Protein AF-A0A7W9QHV8-F1 (afdb_monomer_lite)

Secondary structure (DSSP, 8-state):
---------------------HHHHHHT-SEEEEEEEEETTEEEEEETTBPPPTT-HHHHHHHT--SEEEEEE-TT--HHHHHHHHHHHHHTT----TTTEEEEEE-TT-SEEEETTT--EEE----HHHHHHHHHS-----TT-

Sequence (145 aa):
MKLVASFAAALLTFSIVGPASASSSCDARAVVVVELDVYDGHEVMRINEVEPKSGAAFDDFFKNCARKTVVLASPSSTISQLLNIRFFIGKIGLKASKENFFVFAARPGGRTMTYLETFATIKYTRNKDELLKITEDPPQESNYL

Foldseek 3Di:
DDDDDDDPPPPPPPPCPPPPPLVVVQAVALEWEWEWDADPNDTFIAILNHTDDVPCVLVVCSNNHHQAYEYAYEPHGDPVVVVVVQVSCVVSVHHQDLLHYWYWHHDVVDQWIATPVQRDIDGDDPDGVVVSVCSVPPDHHHPPD

pLDDT: mean 82.04, std 17.4, range [34.12, 97.06]

Structure (mmCIF, N/CA/C/O backbone):
data_AF-A0A7W9QHV8-F1
#
_entry.id   AF-A0A7W9QHV8-F1
#
loop_
_atom_site.group_PDB
_atom_site.id
_atom_site.type_symbol
_atom_site.label_atom_id
_atom_site.label_alt_id
_atom_site.label_comp_id
_atom_site.label_asym_id
_atom_site.label_entity_id
_atom_site.label_seq_id
_atom_site.pdbx_PDB_ins_code
_atom_site.Cartn_x
_atom_site.Cartn_y
_atom_site.Cartn_z
_atom_site.occupancy
_atom_site.B_iso_or_equiv
_atom_site.auth_seq_id
_atom_site.auth_comp_id
_atom_site.auth_asym_id
_atom_site.auth_atom_id
_atom_site.pdbx_PDB_model_num
ATOM 1 N N . MET A 1 1 ? 32.528 27.043 -66.386 1.00 39.47 1 MET A N 1
ATOM 2 C CA . MET A 1 1 ? 32.380 25.866 -65.499 1.00 39.47 1 MET A CA 1
ATOM 3 C C . MET A 1 1 ? 31.302 26.193 -64.476 1.00 39.47 1 MET A C 1
ATOM 5 O O . MET A 1 1 ? 31.413 27.214 -63.815 1.00 39.47 1 MET A O 1
ATOM 9 N N . LYS A 1 2 ? 30.205 25.425 -64.456 1.00 34.12 2 LYS A N 1
ATOM 10 C CA . LYS A 1 2 ? 29.032 25.667 -63.600 1.00 34.12 2 LYS A CA 1
ATOM 11 C C . LYS A 1 2 ? 29.325 25.168 -62.180 1.00 34.12 2 LYS A C 1
ATOM 13 O O . LYS A 1 2 ? 29.566 23.980 -62.003 1.00 34.12 2 LYS A O 1
ATOM 18 N N . LEU A 1 3 ? 29.301 26.066 -61.197 1.00 40.00 3 LEU A N 1
ATOM 19 C CA . LEU A 1 3 ? 29.285 25.720 -59.775 1.00 40.00 3 LEU A CA 1
ATOM 20 C C . LEU A 1 3 ? 27.886 25.197 -59.434 1.00 40.00 3 LEU A C 1
ATOM 22 O O . LEU A 1 3 ? 26.930 25.965 -59.354 1.00 40.00 3 LEU A O 1
ATOM 26 N N . VAL A 1 4 ? 27.759 23.879 -59.303 1.00 43.62 4 VAL A N 1
ATOM 27 C CA . VAL A 1 4 ? 26.542 23.236 -58.803 1.00 43.62 4 VAL A CA 1
ATOM 28 C C . VAL A 1 4 ? 26.597 23.298 -57.282 1.00 43.62 4 VAL A C 1
ATOM 30 O O . VAL A 1 4 ? 27.385 22.603 -56.645 1.00 43.62 4 VAL A O 1
ATOM 33 N N . ALA A 1 5 ? 25.779 24.179 -56.711 1.00 49.16 5 ALA A N 1
ATOM 34 C CA . ALA A 1 5 ? 25.446 24.166 -55.299 1.00 49.16 5 ALA A CA 1
ATOM 35 C C . ALA A 1 5 ? 24.752 22.837 -54.970 1.00 49.16 5 ALA A C 1
ATOM 37 O O . ALA A 1 5 ? 23.725 22.515 -55.562 1.00 49.16 5 ALA A O 1
ATOM 38 N N . SER A 1 6 ? 25.304 22.076 -54.028 1.00 44.78 6 SER A N 1
ATOM 39 C CA . SER A 1 6 ? 24.644 20.893 -53.478 1.00 44.78 6 SER A CA 1
ATOM 40 C C . SER A 1 6 ? 24.417 21.122 -51.989 1.00 44.78 6 SER A C 1
ATOM 42 O O . SER A 1 6 ? 25.265 20.820 -51.154 1.00 44.78 6 SER A O 1
ATOM 44 N N . PHE A 1 7 ? 23.266 21.719 -51.671 1.00 42.84 7 PHE A N 1
ATOM 45 C CA . PHE A 1 7 ? 22.704 21.745 -50.325 1.00 42.84 7 PHE A CA 1
ATOM 46 C C . PHE A 1 7 ? 22.272 20.315 -49.975 1.00 42.84 7 PHE A C 1
ATOM 48 O O . PHE A 1 7 ? 21.204 19.860 -50.378 1.00 42.84 7 PHE A O 1
ATOM 55 N N . ALA A 1 8 ? 23.113 19.585 -49.245 1.00 49.81 8 ALA A N 1
ATOM 56 C CA . ALA A 1 8 ? 22.702 18.346 -48.601 1.00 49.81 8 ALA A CA 1
ATOM 57 C C . ALA A 1 8 ? 21.819 18.708 -47.398 1.00 49.81 8 ALA A C 1
ATOM 59 O O . ALA A 1 8 ? 22.304 18.957 -46.296 1.00 49.81 8 ALA A O 1
ATOM 60 N N . ALA A 1 9 ? 20.510 18.795 -47.633 1.00 50.34 9 ALA A N 1
ATOM 61 C CA . ALA A 1 9 ? 19.515 18.871 -46.577 1.00 50.34 9 ALA A CA 1
ATOM 62 C C . ALA A 1 9 ? 19.497 17.527 -45.834 1.00 50.34 9 ALA A C 1
ATOM 64 O O . ALA A 1 9 ? 18.813 16.585 -46.230 1.00 50.34 9 ALA A O 1
ATOM 65 N N . ALA A 1 10 ? 20.284 17.431 -44.763 1.00 49.00 10 ALA A N 1
ATOM 66 C CA . ALA A 1 10 ? 20.140 16.379 -43.774 1.00 49.00 10 ALA A CA 1
ATOM 67 C C . ALA A 1 10 ? 18.802 16.597 -43.051 1.00 49.00 10 ALA A C 1
ATOM 69 O O . ALA A 1 10 ? 18.720 17.316 -42.057 1.00 49.00 10 ALA A O 1
ATOM 70 N N . LEU A 1 11 ? 17.733 16.006 -43.592 1.00 45.81 11 LEU A N 1
ATOM 71 C CA . LEU A 1 11 ? 16.488 15.784 -42.868 1.00 45.81 11 LEU A CA 1
ATOM 72 C C . LEU A 1 11 ? 16.809 14.866 -41.685 1.00 45.81 11 LEU A C 1
ATOM 74 O O . LEU A 1 11 ? 16.776 13.643 -41.791 1.00 45.81 11 LEU A O 1
ATOM 78 N N . LEU A 1 12 ? 17.145 15.479 -40.551 1.00 48.91 12 LEU A N 1
ATOM 79 C CA . LEU A 1 12 ? 17.023 14.866 -39.239 1.00 48.91 12 LEU A CA 1
ATOM 80 C C . LEU A 1 12 ? 15.536 14.582 -39.030 1.00 48.91 12 LEU A C 1
ATOM 82 O O . LEU A 1 12 ? 14.796 15.395 -38.479 1.00 48.91 12 LEU A O 1
ATOM 86 N N . THR A 1 13 ? 15.084 13.425 -39.510 1.00 48.84 13 THR A N 1
ATOM 87 C CA . THR A 1 13 ? 13.854 12.802 -39.040 1.00 48.84 13 THR A CA 1
ATOM 88 C C . THR A 1 13 ? 14.069 12.493 -37.566 1.00 48.84 13 THR A C 1
ATOM 90 O O . THR A 1 13 ? 14.549 11.419 -37.196 1.00 48.84 13 THR A O 1
ATOM 93 N N . PHE A 1 14 ? 13.765 13.478 -36.721 1.00 46.88 14 PHE A N 1
ATOM 94 C CA . PHE A 1 14 ? 13.469 13.268 -35.318 1.00 46.88 14 PHE A CA 1
ATOM 95 C C . PHE A 1 14 ? 12.324 12.264 -35.282 1.00 46.88 14 PHE A C 1
ATOM 97 O O . PHE A 1 14 ? 11.155 12.615 -35.428 1.00 46.88 14 PHE A O 1
ATOM 104 N N . SER A 1 15 ? 12.675 10.990 -35.134 1.00 41.16 15 SER A N 1
ATOM 105 C CA . SER A 1 15 ? 11.746 9.996 -34.635 1.00 41.16 15 SER A CA 1
ATOM 106 C C . SER A 1 15 ? 11.373 10.482 -33.243 1.00 41.16 15 SER A C 1
ATOM 108 O O . SER A 1 15 ? 12.124 10.293 -32.288 1.00 41.16 15 SER A O 1
ATOM 110 N N . ILE A 1 16 ? 10.252 11.198 -33.149 1.00 48.12 16 ILE A N 1
ATOM 111 C CA . ILE A 1 16 ? 9.554 11.428 -31.894 1.00 48.12 16 ILE A CA 1
ATOM 112 C C . ILE A 1 16 ? 9.114 10.033 -31.461 1.00 48.12 16 ILE A C 1
ATOM 114 O O . ILE A 1 16 ? 8.019 9.574 -31.776 1.00 48.12 16 ILE A O 1
ATOM 118 N N . VAL A 1 17 ? 10.012 9.315 -30.792 1.00 48.06 17 VAL A N 1
ATOM 119 C CA . VAL A 1 17 ? 9.631 8.177 -29.973 1.00 48.06 17 VAL A CA 1
ATOM 120 C C . VAL A 1 17 ? 8.901 8.815 -28.800 1.00 48.06 17 VAL A C 1
ATOM 122 O O . VAL A 1 17 ? 9.499 9.180 -27.790 1.00 48.06 17 VAL A O 1
ATOM 125 N N . GLY A 1 18 ? 7.604 9.068 -28.989 1.00 51.81 18 GLY A N 1
ATOM 126 C CA . GLY A 1 18 ? 6.714 9.355 -27.876 1.00 51.81 18 GLY A CA 1
ATOM 127 C C . GLY A 1 18 ? 6.857 8.225 -26.853 1.00 51.81 18 GLY A C 1
ATOM 128 O O . GLY A 1 18 ? 7.186 7.101 -27.246 1.00 51.81 18 GLY A O 1
ATOM 129 N N . PRO A 1 19 ? 6.663 8.489 -25.551 1.00 45.44 19 PRO A N 1
ATOM 130 C CA . PRO A 1 19 ? 6.751 7.445 -24.544 1.00 45.44 19 PRO A CA 1
ATOM 131 C C . PRO A 1 19 ? 5.706 6.384 -24.888 1.00 45.44 19 PRO A C 1
ATOM 133 O O . PRO A 1 19 ? 4.510 6.589 -24.693 1.00 45.44 19 PRO A O 1
ATOM 136 N N . ALA A 1 20 ? 6.154 5.272 -25.467 1.00 45.38 20 ALA A N 1
ATOM 137 C CA . ALA A 1 20 ? 5.315 4.131 -25.768 1.00 45.38 20 ALA A CA 1
ATOM 138 C C . ALA A 1 20 ? 4.933 3.481 -24.433 1.00 45.38 20 ALA A C 1
ATOM 140 O O . ALA A 1 20 ? 5.628 2.622 -23.903 1.00 45.38 20 ALA A O 1
ATOM 141 N N . SER A 1 21 ? 3.853 4.008 -23.861 1.00 49.06 21 SER A N 1
ATOM 142 C CA . SER A 1 21 ? 2.828 3.319 -23.084 1.00 49.06 21 SER A CA 1
ATOM 143 C C . SER A 1 21 ? 3.325 2.253 -22.106 1.00 49.06 21 SER A C 1
ATOM 145 O O . SER A 1 21 ? 2.926 1.091 -22.190 1.00 49.06 21 SER A O 1
ATOM 147 N N . ALA A 1 22 ? 4.098 2.662 -21.097 1.00 49.34 22 ALA A N 1
ATOM 148 C CA . ALA A 1 22 ? 4.262 1.871 -19.875 1.00 49.34 22 ALA A CA 1
ATOM 149 C C . ALA A 1 22 ? 2.909 1.466 -19.253 1.00 49.34 22 ALA A C 1
ATOM 151 O O . ALA A 1 22 ? 2.815 0.396 -18.657 1.00 49.34 22 ALA A O 1
ATOM 152 N N . SER A 1 23 ? 1.849 2.261 -19.468 1.00 53.56 23 SER A N 1
ATOM 153 C CA . SER A 1 23 ? 0.476 1.923 -19.069 1.00 53.56 23 SER A CA 1
ATOM 154 C C . SER A 1 23 ? 0.047 0.540 -19.567 1.00 53.56 23 SER A C 1
ATOM 156 O O . SER A 1 23 ? -0.416 -0.264 -18.768 1.00 53.56 23 SER A O 1
ATOM 158 N N . SER A 1 24 ? 0.330 0.203 -20.833 1.00 60.19 24 SER A N 1
ATOM 159 C CA . SER A 1 24 ? -0.046 -1.094 -21.419 1.00 60.19 24 SER A CA 1
ATOM 160 C C . SER A 1 24 ? 0.627 -2.290 -20.733 1.00 60.19 24 SER A C 1
ATOM 162 O O . SER A 1 24 ? 0.043 -3.366 -20.643 1.00 60.19 24 SER A O 1
ATOM 164 N N . SER A 1 25 ? 1.840 -2.095 -20.204 1.00 73.44 25 SER A N 1
ATOM 165 C CA . SER A 1 25 ? 2.579 -3.120 -19.457 1.00 73.44 25 SER A CA 1
ATOM 166 C C . SER A 1 25 ? 2.048 -3.280 -18.030 1.00 73.44 25 SER A C 1
ATOM 168 O O . SER A 1 25 ? 1.986 -4.396 -17.512 1.00 73.44 25 SER A O 1
ATOM 170 N N . CYS A 1 26 ? 1.628 -2.181 -17.396 1.00 82.62 26 CYS A N 1
ATOM 171 C CA . CYS A 1 26 ? 1.017 -2.225 -16.070 1.00 82.62 26 CYS A CA 1
ATOM 172 C C . CYS A 1 26 ? -0.394 -2.828 -16.116 1.00 82.62 26 CYS A C 1
ATOM 174 O O . CYS A 1 26 ? -0.766 -3.575 -15.215 1.00 82.62 26 CYS A O 1
ATOM 176 N N . ASP A 1 27 ? -1.157 -2.582 -17.182 1.00 80.81 27 ASP A N 1
ATOM 177 C CA . ASP A 1 27 ? -2.518 -3.109 -17.349 1.00 80.81 27 ASP A CA 1
ATOM 178 C C . ASP A 1 27 ? -2.566 -4.644 -17.443 1.00 80.81 27 ASP A C 1
ATOM 180 O O . ASP A 1 27 ? -3.583 -5.255 -17.113 1.00 80.81 27 ASP A O 1
ATOM 184 N N . ALA A 1 28 ? -1.453 -5.288 -17.815 1.00 81.44 28 ALA A N 1
ATOM 185 C CA . ALA A 1 28 ? -1.332 -6.745 -17.833 1.00 81.44 28 ALA A CA 1
ATOM 186 C C . ALA A 1 28 ? -1.359 -7.381 -16.428 1.00 81.44 28 ALA A C 1
ATOM 188 O O . ALA A 1 28 ? -1.592 -8.584 -16.302 1.00 81.44 28 ALA A O 1
ATOM 189 N N . ARG A 1 29 ? -1.114 -6.603 -15.363 1.00 86.88 29 ARG A N 1
ATOM 190 C CA . ARG A 1 29 ? -1.146 -7.073 -13.969 1.00 86.88 29 ARG A CA 1
ATOM 191 C C . ARG A 1 29 ? -2.278 -6.384 -13.220 1.00 86.88 29 ARG A C 1
ATOM 193 O O . ARG A 1 29 ? -2.411 -5.165 -13.248 1.00 86.88 29 ARG A O 1
ATOM 200 N N . ALA A 1 30 ? -3.077 -7.160 -12.494 1.00 90.75 30 ALA A N 1
ATOM 201 C CA . ALA A 1 30 ? -4.230 -6.610 -11.788 1.00 90.75 30 ALA A CA 1
ATOM 202 C C . ALA A 1 30 ? -3.828 -5.782 -10.556 1.00 90.75 30 ALA A C 1
ATOM 204 O O . ALA A 1 30 ? -4.340 -4.677 -10.372 1.00 90.75 30 ALA A O 1
ATOM 205 N N . VAL A 1 31 ? -2.903 -6.298 -9.736 1.00 93.62 31 VAL A N 1
ATOM 206 C CA . VAL A 1 31 ? -2.491 -5.670 -8.473 1.00 93.62 31 VAL A CA 1
ATOM 207 C C . VAL A 1 31 ? -0.990 -5.812 -8.208 1.00 93.62 31 VAL A C 1
ATOM 209 O O . VAL A 1 31 ? -0.397 -6.867 -8.446 1.00 93.62 31 VAL A O 1
ATOM 212 N N . VAL A 1 32 ? -0.390 -4.749 -7.678 1.00 94.50 32 VAL A N 1
ATOM 213 C CA . VAL A 1 32 ? 0.940 -4.744 -7.062 1.00 94.50 32 VAL A CA 1
ATOM 214 C C . VAL A 1 32 ? 0.789 -4.375 -5.593 1.00 94.50 32 VAL A C 1
ATOM 216 O O . VAL A 1 32 ? 0.038 -3.459 -5.252 1.00 94.50 32 VAL A O 1
ATOM 219 N N . VAL A 1 33 ? 1.488 -5.104 -4.725 1.00 95.62 33 VAL A N 1
ATOM 220 C CA . VAL A 1 33 ? 1.484 -4.851 -3.281 1.00 95.62 33 VAL A CA 1
ATOM 221 C C . VAL A 1 33 ? 2.818 -4.235 -2.896 1.00 95.62 33 VAL A C 1
ATOM 223 O O . VAL A 1 33 ? 3.869 -4.804 -3.189 1.00 95.62 33 VAL A O 1
ATOM 226 N N . VAL A 1 34 ? 2.770 -3.075 -2.253 1.00 95.19 34 VAL A N 1
ATOM 227 C CA . VAL A 1 34 ? 3.931 -2.374 -1.710 1.00 95.19 34 VAL A CA 1
ATOM 228 C C . VAL A 1 34 ? 3.811 -2.362 -0.196 1.00 95.19 34 VAL A C 1
ATOM 230 O O . VAL A 1 34 ? 2.880 -1.780 0.349 1.00 95.19 34 VAL A O 1
ATOM 233 N N . GLU A 1 35 ? 4.745 -2.993 0.495 1.00 95.00 35 GLU A N 1
ATOM 234 C CA . GLU A 1 35 ? 4.821 -2.953 1.951 1.00 95.00 35 GLU A CA 1
ATOM 235 C C . GLU A 1 35 ? 5.833 -1.890 2.364 1.00 95.00 35 GLU A C 1
ATOM 237 O O . GLU A 1 35 ? 6.947 -1.857 1.836 1.00 95.00 35 GLU A O 1
ATOM 242 N N . LEU A 1 36 ? 5.444 -1.027 3.298 1.00 94.56 36 LEU A N 1
ATOM 243 C CA . LEU A 1 36 ? 6.310 -0.018 3.896 1.00 94.56 36 LEU A CA 1
ATOM 244 C C . LEU A 1 36 ? 6.464 -0.337 5.379 1.00 94.56 36 LEU A C 1
ATOM 246 O O . LEU A 1 36 ? 5.477 -0.611 6.061 1.00 94.56 36 LEU A O 1
ATOM 250 N N . ASP A 1 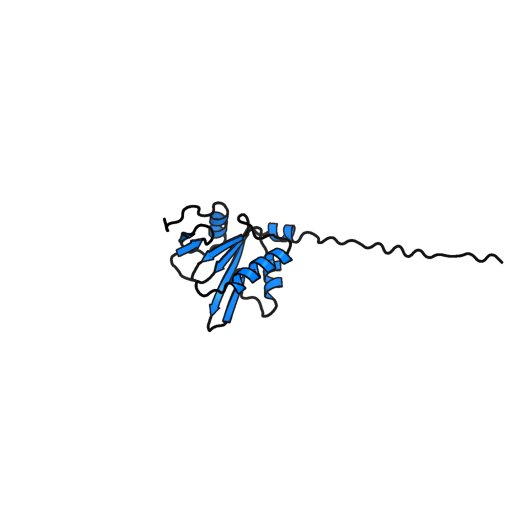37 ? 7.689 -0.277 5.882 1.00 92.75 37 ASP A N 1
ATOM 251 C CA . ASP A 1 37 ? 7.987 -0.474 7.298 1.00 92.75 37 ASP A CA 1
ATOM 252 C C . ASP A 1 37 ? 9.229 0.322 7.709 1.00 92.75 37 ASP A C 1
ATOM 254 O O . ASP A 1 37 ? 9.943 0.872 6.865 1.00 92.75 37 ASP A O 1
ATOM 258 N N . VAL A 1 38 ? 9.488 0.373 9.011 1.00 90.00 38 VAL A N 1
ATOM 259 C CA . VAL A 1 38 ? 10.744 0.863 9.579 1.00 90.00 38 VAL A CA 1
ATOM 260 C C . VAL A 1 38 ? 11.287 -0.204 10.518 1.00 90.00 38 VAL A C 1
ATOM 262 O O . VAL A 1 38 ? 10.644 -0.541 11.512 1.00 90.00 38 VAL A O 1
ATOM 265 N N . TYR A 1 39 ? 12.474 -0.720 10.207 1.00 87.00 39 TYR A N 1
ATOM 266 C CA . TYR A 1 39 ? 13.159 -1.752 10.981 1.00 87.00 39 TYR A CA 1
ATOM 267 C C . TYR A 1 39 ? 14.513 -1.220 11.450 1.00 87.00 39 TYR A C 1
ATOM 269 O O . TYR A 1 39 ? 15.296 -0.738 10.636 1.00 87.00 39 TYR A O 1
ATOM 277 N N . ASP A 1 40 ? 14.769 -1.245 12.760 1.00 86.94 40 ASP A N 1
ATOM 278 C CA . ASP A 1 40 ? 15.994 -0.713 13.383 1.00 86.94 40 ASP A CA 1
ATOM 279 C C . ASP A 1 40 ? 16.364 0.719 12.936 1.00 86.94 40 ASP A C 1
ATOM 281 O O . ASP A 1 40 ? 17.528 1.068 12.769 1.00 86.94 40 ASP A O 1
ATOM 285 N N . GLY A 1 41 ? 15.355 1.574 12.730 1.00 84.69 41 GLY A N 1
ATOM 286 C CA . GLY A 1 41 ? 15.544 2.961 12.282 1.00 84.69 41 GLY A CA 1
ATOM 287 C C . GLY A 1 41 ? 15.775 3.124 10.776 1.00 84.69 41 GLY A C 1
ATOM 288 O O . GLY A 1 41 ? 15.964 4.247 10.310 1.00 84.69 41 GLY A O 1
ATOM 289 N N . HIS A 1 42 ? 15.715 2.037 10.007 1.00 87.75 42 HIS A N 1
ATOM 290 C CA . HIS A 1 42 ? 15.863 2.041 8.558 1.00 87.75 42 HIS A CA 1
ATOM 291 C C . HIS A 1 42 ? 14.513 1.871 7.858 1.00 87.75 42 HIS A C 1
ATOM 293 O O . HIS A 1 42 ? 13.732 0.978 8.188 1.00 87.75 42 HIS A O 1
ATOM 299 N N . GLU A 1 43 ? 14.246 2.725 6.870 1.00 89.81 43 GLU A N 1
ATOM 300 C CA . GLU A 1 43 ? 13.083 2.606 5.990 1.00 89.81 43 GLU A CA 1
ATOM 301 C C . GLU A 1 43 ? 13.206 1.346 5.119 1.00 89.81 43 GLU A C 1
ATOM 303 O O . GLU A 1 43 ? 14.161 1.199 4.358 1.00 89.81 43 GLU A O 1
ATOM 308 N N . VAL A 1 44 ? 12.217 0.457 5.199 1.00 91.00 44 VAL A N 1
ATOM 309 C CA . VAL A 1 44 ? 12.135 -0.768 4.397 1.00 91.00 44 VAL A CA 1
ATOM 310 C C . VAL A 1 44 ? 10.942 -0.676 3.455 1.00 91.00 44 VAL A C 1
ATOM 312 O O . VAL A 1 44 ? 9.835 -0.321 3.861 1.00 91.00 44 VAL A O 1
ATOM 315 N N . MET A 1 45 ? 11.166 -1.020 2.187 1.00 91.69 45 MET A N 1
ATOM 316 C CA . MET A 1 45 ? 10.124 -1.121 1.169 1.00 91.69 45 MET A CA 1
ATOM 317 C C . MET A 1 45 ? 10.196 -2.496 0.513 1.00 91.69 45 MET A C 1
ATOM 319 O O . MET A 1 45 ? 11.253 -2.886 0.024 1.00 91.69 45 MET A O 1
ATOM 323 N N . ARG A 1 46 ? 9.072 -3.211 0.439 1.00 93.44 46 ARG A N 1
ATOM 324 C CA . ARG A 1 46 ? 8.966 -4.469 -0.313 1.00 93.44 46 ARG A CA 1
ATOM 325 C C . ARG A 1 46 ? 7.921 -4.344 -1.401 1.00 93.44 46 ARG A C 1
ATOM 327 O O . ARG A 1 46 ? 6.861 -3.772 -1.182 1.00 93.44 46 ARG A O 1
ATOM 334 N N . ILE A 1 47 ? 8.209 -4.896 -2.568 1.00 92.81 47 ILE A N 1
ATOM 335 C CA . ILE A 1 47 ? 7.307 -4.933 -3.714 1.00 92.81 47 ILE A CA 1
ATOM 336 C C . ILE A 1 47 ? 7.014 -6.399 -3.982 1.00 92.81 47 ILE A C 1
ATOM 338 O O . ILE A 1 47 ? 7.919 -7.159 -4.312 1.00 92.81 47 ILE A O 1
ATOM 342 N N . ASN A 1 48 ? 5.755 -6.807 -3.823 1.00 93.06 48 ASN A N 1
ATOM 343 C CA . ASN A 1 48 ? 5.348 -8.208 -3.915 1.00 93.06 48 ASN A CA 1
ATOM 344 C C . ASN A 1 48 ? 6.225 -9.126 -3.039 1.00 93.06 48 ASN A C 1
ATOM 346 O O . ASN A 1 48 ? 6.730 -10.131 -3.528 1.00 93.06 48 ASN A O 1
ATOM 350 N N . GLU A 1 49 ? 6.421 -8.751 -1.769 1.00 91.12 49 GLU A N 1
ATOM 351 C CA . GLU A 1 49 ? 7.246 -9.466 -0.772 1.00 91.12 49 GLU A CA 1
ATOM 352 C C . GLU A 1 49 ? 8.766 -9.428 -1.018 1.00 91.12 49 GLU A C 1
ATOM 354 O O . GLU A 1 49 ? 9.537 -9.881 -0.174 1.00 91.12 49 GLU A O 1
ATOM 359 N N . VAL A 1 50 ? 9.225 -8.832 -2.122 1.00 92.06 50 VAL A N 1
ATOM 360 C CA . VAL A 1 50 ? 10.651 -8.711 -2.446 1.00 92.06 50 VAL A CA 1
ATOM 361 C C . VAL A 1 50 ? 11.158 -7.327 -2.069 1.00 92.06 50 VAL A C 1
ATOM 363 O O . VAL A 1 50 ? 10.622 -6.317 -2.518 1.00 92.06 50 VAL A O 1
ATOM 366 N N . GLU A 1 51 ? 12.212 -7.273 -1.261 1.00 91.81 51 GLU A N 1
ATOM 367 C CA . GLU A 1 51 ? 12.935 -6.032 -0.987 1.00 91.81 51 GLU A CA 1
ATOM 368 C C . GLU A 1 51 ? 13.836 -5.684 -2.184 1.00 91.81 51 GLU A C 1
ATOM 370 O O . GLU A 1 51 ? 14.710 -6.487 -2.538 1.00 91.81 51 GLU A O 1
ATOM 375 N N . PRO A 1 52 ? 13.633 -4.531 -2.848 1.00 88.75 52 PRO A N 1
ATOM 376 C CA . PRO A 1 52 ? 14.491 -4.114 -3.946 1.00 88.75 52 PRO A CA 1
ATOM 377 C C . PRO A 1 52 ? 15.930 -3.922 -3.485 1.00 88.75 52 PRO A C 1
ATOM 379 O O . PRO A 1 52 ? 16.198 -3.494 -2.362 1.00 88.75 52 PRO A O 1
ATOM 382 N N . LYS A 1 53 ? 16.880 -4.151 -4.391 1.00 86.56 53 LYS A N 1
ATOM 383 C CA . LYS A 1 53 ? 18.277 -3.788 -4.124 1.00 86.56 53 LYS A CA 1
ATOM 384 C C . LYS A 1 53 ? 18.392 -2.274 -3.927 1.00 86.56 53 LYS A C 1
ATOM 386 O O . LYS A 1 53 ? 17.648 -1.502 -4.536 1.00 86.56 53 LYS A O 1
ATOM 391 N N . SER A 1 54 ? 19.364 -1.846 -3.121 1.00 78.31 54 SER A N 1
ATOM 392 C CA . SER A 1 54 ? 19.642 -0.420 -2.910 1.00 78.31 54 SER A CA 1
ATOM 393 C C . SER A 1 54 ? 19.772 0.322 -4.248 1.00 78.31 54 SER A C 1
ATOM 395 O O . SER A 1 54 ? 20.467 -0.136 -5.155 1.00 78.31 54 SER A O 1
ATOM 397 N N . GLY A 1 55 ? 19.046 1.434 -4.391 1.00 79.81 55 GLY A N 1
ATOM 398 C CA . GLY A 1 55 ? 18.986 2.232 -5.622 1.00 79.81 55 GLY A CA 1
ATOM 399 C C . GLY A 1 55 ? 18.098 1.678 -6.749 1.00 79.81 55 GLY A C 1
ATOM 400 O O . GLY A 1 55 ? 17.794 2.422 -7.674 1.00 79.81 55 GLY A O 1
ATOM 401 N N . ALA A 1 56 ? 17.621 0.430 -6.667 1.00 86.94 56 ALA A N 1
ATOM 402 C CA . ALA A 1 56 ? 16.800 -0.220 -7.702 1.00 86.94 56 ALA A CA 1
ATOM 403 C C . ALA A 1 56 ? 15.284 -0.176 -7.424 1.00 86.94 56 ALA A C 1
ATOM 405 O O . ALA A 1 56 ? 14.491 -0.704 -8.200 1.00 86.94 56 ALA A O 1
ATOM 406 N N . ALA A 1 57 ? 14.866 0.478 -6.336 1.00 84.50 57 ALA A N 1
ATOM 407 C CA . ALA A 1 57 ? 13.473 0.588 -5.896 1.00 84.50 57 ALA A CA 1
ATOM 408 C C . ALA A 1 57 ? 12.496 1.015 -7.007 1.00 84.50 57 ALA A C 1
ATOM 410 O O . ALA A 1 57 ? 11.427 0.424 -7.155 1.00 84.50 57 ALA A O 1
ATOM 411 N N . PHE A 1 58 ? 12.871 2.020 -7.803 1.00 85.62 58 PHE A N 1
ATOM 412 C CA . PHE A 1 58 ? 12.046 2.491 -8.914 1.00 85.62 58 PHE A CA 1
ATOM 413 C C . PHE A 1 58 ? 11.946 1.459 -10.041 1.00 85.62 58 PHE A C 1
ATOM 415 O O . PHE A 1 58 ? 10.848 1.191 -10.517 1.00 85.62 58 PHE A O 1
ATOM 422 N N . ASP A 1 59 ? 13.068 0.866 -10.450 1.00 86.25 59 ASP A N 1
ATOM 423 C CA . ASP A 1 59 ? 13.096 -0.106 -11.546 1.00 86.25 59 ASP A CA 1
ATOM 424 C C . ASP A 1 59 ? 12.307 -1.367 -11.190 1.00 86.25 59 ASP A C 1
ATOM 426 O O . ASP A 1 59 ? 11.580 -1.909 -12.023 1.00 86.25 59 ASP A O 1
ATOM 430 N N . ASP A 1 60 ? 12.415 -1.826 -9.943 1.00 86.50 60 ASP A N 1
ATOM 431 C CA . ASP A 1 60 ? 11.663 -2.980 -9.461 1.00 86.50 60 ASP A CA 1
ATOM 432 C C . ASP A 1 60 ? 10.170 -2.660 -9.335 1.00 86.50 60 ASP A C 1
ATOM 434 O O . ASP A 1 60 ? 9.341 -3.497 -9.704 1.00 86.50 60 ASP A O 1
ATOM 438 N N . PHE A 1 61 ? 9.808 -1.439 -8.925 1.00 85.19 61 PHE A N 1
ATOM 439 C CA . PHE A 1 61 ? 8.421 -0.971 -8.985 1.00 85.19 61 PHE A CA 1
ATOM 440 C C . PHE A 1 61 ? 7.900 -0.934 -10.420 1.00 85.19 61 PHE A C 1
ATOM 442 O O . PHE A 1 61 ? 6.834 -1.475 -10.701 1.00 85.19 61 PHE A O 1
ATOM 449 N N . PHE A 1 62 ? 8.668 -0.360 -11.344 1.00 85.88 62 PHE A N 1
ATOM 450 C CA . PHE A 1 62 ? 8.306 -0.260 -12.753 1.00 85.88 62 PHE A CA 1
ATOM 451 C C . PHE A 1 62 ? 8.088 -1.636 -13.394 1.00 85.88 62 PHE A C 1
ATOM 453 O O . PHE A 1 62 ? 7.073 -1.855 -14.048 1.00 85.88 62 PHE A O 1
ATOM 460 N N . LYS A 1 63 ? 8.981 -2.603 -13.153 1.00 86.94 63 LYS A N 1
ATOM 461 C CA . LYS A 1 63 ? 8.839 -3.982 -13.661 1.00 86.94 63 LYS A CA 1
ATOM 462 C C . LYS A 1 63 ? 7.604 -4.699 -13.120 1.00 86.94 63 LYS A C 1
ATOM 464 O O . LYS A 1 63 ? 7.047 -5.557 -13.804 1.00 86.94 63 LYS A O 1
ATOM 469 N N . ASN A 1 64 ? 7.207 -4.380 -11.890 1.00 87.31 64 ASN A N 1
ATOM 470 C CA . ASN A 1 64 ? 6.083 -5.004 -11.197 1.00 87.31 64 ASN A CA 1
ATOM 471 C C . ASN A 1 64 ? 4.801 -4.172 -11.253 1.00 87.31 64 ASN A C 1
ATOM 473 O O . ASN A 1 64 ? 3.826 -4.548 -10.601 1.00 87.31 64 ASN A O 1
ATOM 477 N N . CYS A 1 65 ? 4.786 -3.065 -12.000 1.00 89.00 65 CYS A N 1
ATOM 478 C CA . CYS A 1 65 ? 3.640 -2.173 -12.029 1.00 89.00 65 CYS A CA 1
ATOM 479 C C . CYS A 1 65 ? 2.371 -2.918 -12.461 1.00 89.00 65 CYS A C 1
ATOM 481 O O . CYS A 1 65 ? 2.412 -3.895 -13.222 1.00 89.00 65 CYS A O 1
ATOM 483 N N . ALA A 1 66 ? 1.245 -2.446 -11.937 1.00 91.00 66 ALA A N 1
ATOM 484 C CA . ALA A 1 66 ? -0.062 -3.050 -12.106 1.00 91.00 66 ALA A CA 1
ATOM 485 C C . ALA A 1 66 ? -1.139 -1.970 -12.224 1.00 91.00 66 ALA A C 1
ATOM 487 O O . ALA A 1 66 ? -0.921 -0.825 -11.819 1.00 91.00 66 ALA A O 1
ATOM 488 N N . ARG A 1 67 ? -2.321 -2.357 -12.710 1.00 91.56 67 ARG A N 1
ATOM 489 C CA . ARG A 1 67 ? -3.504 -1.491 -12.777 1.00 91.56 67 ARG A CA 1
ATOM 490 C C . ARG A 1 67 ? -3.864 -0.893 -11.415 1.00 91.56 67 ARG A C 1
ATOM 492 O O . ARG A 1 67 ? -4.288 0.256 -11.350 1.00 91.56 67 ARG A O 1
ATOM 499 N N . LYS A 1 68 ? -3.693 -1.659 -10.333 1.00 93.62 68 LYS A N 1
ATOM 500 C CA . LYS A 1 68 ? -3.929 -1.210 -8.956 1.00 93.62 68 LYS A CA 1
ATOM 501 C C . LYS A 1 68 ? -2.679 -1.365 -8.102 1.00 93.62 68 LYS A C 1
ATOM 503 O O . LYS A 1 68 ? -2.039 -2.412 -8.104 1.00 93.62 68 LYS A O 1
ATOM 508 N N . THR A 1 69 ? -2.361 -0.335 -7.331 1.00 95.31 69 THR A N 1
ATOM 509 C CA . THR A 1 69 ? -1.305 -0.346 -6.319 1.00 95.31 69 THR A CA 1
ATOM 510 C C . THR A 1 69 ? -1.940 -0.347 -4.937 1.00 95.31 69 THR A C 1
ATOM 512 O O . THR A 1 69 ? -2.666 0.582 -4.581 1.00 95.31 69 THR A O 1
ATOM 515 N N . VAL A 1 70 ? -1.646 -1.382 -4.156 1.00 96.88 70 VAL A N 1
A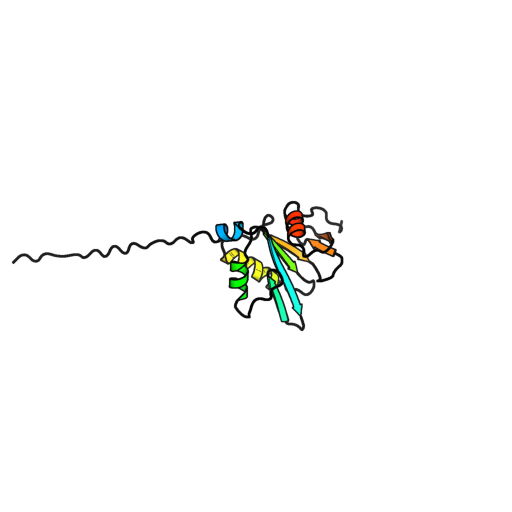TOM 516 C CA . VAL A 1 70 ? -2.011 -1.472 -2.743 1.00 96.88 70 VAL A CA 1
ATOM 517 C C . VAL A 1 70 ? -0.765 -1.235 -1.910 1.00 96.88 70 VAL A C 1
ATOM 519 O O . VAL A 1 70 ? 0.223 -1.947 -2.056 1.00 96.88 70 VAL A O 1
ATOM 522 N N . VAL A 1 71 ? -0.815 -0.248 -1.025 1.00 97.00 71 VAL A N 1
ATOM 523 C CA . VAL A 1 71 ? 0.245 0.060 -0.072 1.00 97.00 71 VAL A CA 1
ATOM 524 C C . VAL A 1 71 ? -0.178 -0.421 1.310 1.00 97.00 71 VAL A C 1
ATOM 526 O O . VAL A 1 71 ? -1.176 0.053 1.850 1.00 97.00 71 VAL A O 1
ATOM 529 N N . LEU A 1 72 ? 0.583 -1.346 1.885 1.00 97.06 72 LEU A N 1
ATOM 530 C CA . LEU A 1 72 ? 0.457 -1.792 3.268 1.00 97.06 72 LEU A CA 1
ATOM 531 C C . LEU A 1 72 ? 1.514 -1.054 4.092 1.00 97.06 72 LEU A C 1
ATOM 533 O O . LEU A 1 72 ? 2.682 -1.437 4.101 1.00 97.06 72 LEU A O 1
ATOM 537 N N . ALA A 1 73 ? 1.115 0.042 4.729 1.00 96.56 73 ALA A N 1
ATOM 538 C CA . ALA A 1 73 ? 2.002 0.872 5.530 1.00 96.56 73 ALA A CA 1
ATOM 539 C C . ALA A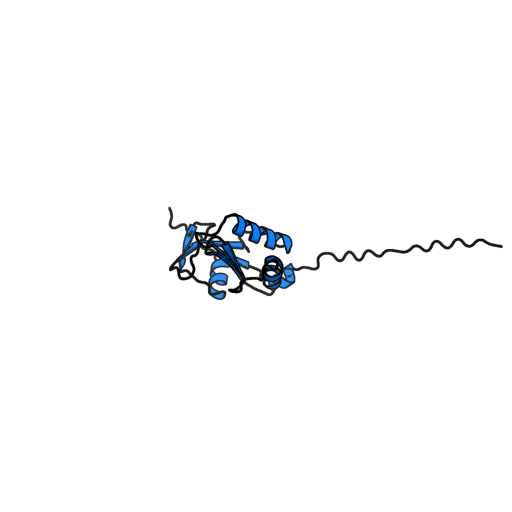 1 73 ? 1.942 0.450 6.999 1.00 96.56 73 ALA A C 1
ATOM 541 O O . ALA A 1 73 ? 0.886 0.518 7.634 1.00 96.56 73 ALA A O 1
ATOM 542 N N . SER A 1 74 ? 3.077 0.033 7.549 1.00 94.12 74 SER A N 1
ATOM 543 C CA . SER A 1 74 ? 3.227 -0.172 8.986 1.00 94.12 74 SER A CA 1
ATOM 544 C C . SER A 1 74 ? 2.905 1.122 9.746 1.00 94.12 74 SER A C 1
ATOM 546 O O . SER A 1 74 ? 3.172 2.213 9.243 1.00 94.12 74 SER A O 1
ATOM 548 N N . PRO A 1 75 ? 2.380 1.058 10.983 1.00 88.12 75 PRO A N 1
ATOM 549 C CA . PRO A 1 75 ? 2.210 2.251 11.815 1.00 88.12 75 PRO A CA 1
ATOM 550 C C . PRO A 1 75 ? 3.509 3.034 12.070 1.00 88.12 75 PRO A C 1
ATOM 552 O O . PRO A 1 75 ? 3.448 4.199 12.448 1.00 88.12 75 PRO A O 1
ATOM 555 N N . SER A 1 76 ? 4.672 2.396 11.900 1.00 89.81 76 SER A N 1
ATOM 556 C CA . SER A 1 76 ? 5.991 3.032 11.986 1.00 89.81 76 SER A CA 1
ATOM 557 C C . SER A 1 76 ? 6.467 3.647 10.665 1.00 89.81 76 SER A C 1
ATOM 559 O O . SER A 1 76 ? 7.487 4.332 10.670 1.00 89.81 76 SER A O 1
ATOM 561 N N . SER A 1 77 ? 5.766 3.425 9.547 1.00 91.19 77 SER A N 1
ATOM 562 C CA . SER A 1 77 ? 6.134 3.987 8.248 1.00 91.19 77 SER A CA 1
ATOM 563 C C . SER A 1 77 ? 6.111 5.509 8.256 1.00 91.19 77 SER A C 1
ATOM 565 O O . SER A 1 77 ? 5.239 6.151 8.844 1.00 91.19 77 SER A O 1
ATOM 567 N N . THR A 1 78 ? 7.059 6.095 7.539 1.00 90.12 78 THR A N 1
ATOM 568 C CA . THR A 1 78 ? 7.204 7.544 7.440 1.00 90.12 78 THR A CA 1
ATOM 569 C C . THR A 1 78 ? 6.322 8.119 6.329 1.00 90.12 78 THR A C 1
ATOM 571 O O . THR A 1 78 ? 5.969 7.460 5.345 1.00 90.12 78 THR A O 1
ATOM 574 N N . ILE A 1 79 ? 5.989 9.409 6.443 1.00 87.62 79 ILE A N 1
ATOM 575 C CA . ILE A 1 79 ? 5.286 10.136 5.374 1.00 87.62 79 ILE A CA 1
ATOM 576 C C . ILE A 1 79 ? 6.146 10.183 4.097 1.00 87.62 79 ILE A C 1
ATOM 578 O O . ILE A 1 79 ? 5.605 10.102 2.993 1.00 87.62 79 ILE A O 1
ATOM 582 N N . SER A 1 80 ? 7.478 10.263 4.225 1.00 88.19 80 SER A N 1
ATOM 583 C CA . SER A 1 80 ? 8.415 10.232 3.092 1.00 88.19 80 SER A CA 1
ATOM 584 C C . SER A 1 80 ? 8.270 8.958 2.263 1.00 88.19 80 SER A C 1
ATOM 586 O O . SER A 1 80 ? 8.173 9.053 1.039 1.00 88.19 80 SER A O 1
ATOM 588 N N . GLN A 1 81 ? 8.166 7.786 2.898 1.00 89.44 81 GLN A N 1
ATOM 589 C CA . GLN A 1 81 ? 7.940 6.525 2.187 1.00 89.44 81 GLN A CA 1
ATOM 590 C C . GLN A 1 81 ? 6.653 6.568 1.350 1.00 89.44 81 GLN A C 1
ATOM 592 O O . GLN A 1 81 ? 6.670 6.214 0.171 1.00 89.44 81 GLN A O 1
ATOM 597 N N . LEU A 1 82 ? 5.548 7.068 1.913 1.00 88.81 82 LEU A N 1
ATOM 598 C CA . LEU A 1 82 ? 4.275 7.195 1.192 1.00 88.81 82 LEU A CA 1
ATOM 599 C C . LEU A 1 82 ? 4.365 8.152 -0.007 1.00 88.81 82 LEU A C 1
ATOM 601 O O . LEU A 1 82 ? 3.815 7.866 -1.076 1.00 88.81 82 LEU A O 1
ATOM 605 N N . LEU A 1 83 ? 5.063 9.280 0.149 1.00 87.88 83 LEU A N 1
ATOM 606 C CA . LEU A 1 83 ? 5.273 10.247 -0.932 1.00 87.88 83 LEU A CA 1
ATOM 607 C C . LEU A 1 83 ? 6.148 9.672 -2.053 1.00 87.88 83 LEU A C 1
ATOM 609 O O . LEU A 1 83 ? 5.839 9.885 -3.228 1.00 87.88 83 LEU A O 1
ATOM 613 N N . ASN A 1 84 ? 7.179 8.895 -1.712 1.00 87.50 84 ASN A N 1
ATOM 614 C CA . ASN A 1 84 ? 8.055 8.245 -2.688 1.00 87.50 84 ASN A CA 1
ATOM 615 C C . ASN A 1 84 ? 7.278 7.302 -3.617 1.00 87.50 84 ASN A C 1
ATOM 617 O O . ASN A 1 84 ? 7.474 7.349 -4.832 1.00 87.50 84 ASN A O 1
ATOM 621 N N . ILE A 1 85 ? 6.333 6.513 -3.089 1.00 87.94 85 ILE A N 1
ATOM 622 C CA . ILE A 1 85 ? 5.508 5.625 -3.928 1.00 87.94 85 ILE A CA 1
ATOM 623 C C . ILE A 1 85 ? 4.637 6.425 -4.897 1.00 87.94 85 ILE A C 1
ATOM 625 O O . ILE A 1 85 ? 4.575 6.111 -6.087 1.00 87.94 85 ILE A O 1
ATOM 629 N N . ARG A 1 86 ? 3.995 7.499 -4.421 1.00 87.69 86 ARG A N 1
ATOM 630 C CA . ARG A 1 86 ? 3.188 8.375 -5.287 1.00 87.69 86 ARG A CA 1
ATOM 631 C C . ARG A 1 86 ? 4.035 8.999 -6.398 1.00 87.69 86 ARG A C 1
ATOM 633 O O . ARG A 1 86 ? 3.577 9.098 -7.535 1.00 87.69 86 ARG A O 1
ATOM 640 N N . PHE A 1 87 ? 5.274 9.373 -6.086 1.00 86.94 87 PHE A N 1
ATOM 641 C CA . PHE A 1 87 ? 6.227 9.886 -7.063 1.00 86.94 87 PHE A CA 1
ATOM 642 C C . PHE A 1 87 ? 6.648 8.828 -8.096 1.00 86.94 87 PHE A C 1
ATOM 644 O O . PHE A 1 87 ? 6.699 9.135 -9.287 1.00 86.94 87 PHE A O 1
ATOM 651 N N . PHE A 1 88 ? 6.895 7.579 -7.682 1.00 87.44 88 PHE A N 1
ATOM 652 C CA . PHE A 1 88 ? 7.213 6.481 -8.605 1.00 87.44 88 PHE A CA 1
ATOM 653 C C . PHE A 1 88 ? 6.077 6.210 -9.592 1.00 87.44 88 PHE A C 1
ATOM 655 O O . PHE A 1 88 ? 6.333 6.110 -10.789 1.00 87.44 88 PHE A O 1
ATOM 662 N N . ILE A 1 89 ? 4.830 6.183 -9.115 1.00 84.38 89 ILE A N 1
ATOM 663 C CA . ILE A 1 89 ? 3.631 6.054 -9.958 1.00 84.38 89 ILE A CA 1
ATOM 664 C C . ILE A 1 89 ? 3.580 7.185 -10.998 1.00 84.38 89 ILE A C 1
ATOM 666 O O . ILE A 1 89 ? 3.428 6.920 -12.190 1.00 84.38 89 ILE A O 1
ATOM 670 N N . GLY A 1 90 ? 3.810 8.430 -10.564 1.00 85.00 90 GLY A N 1
ATOM 671 C CA . GLY A 1 90 ? 3.880 9.597 -11.452 1.00 85.00 90 GLY A CA 1
ATOM 672 C C . GLY A 1 90 ? 4.940 9.465 -12.548 1.00 85.00 90 GLY A C 1
ATOM 673 O O . GLY A 1 90 ? 4.676 9.759 -13.714 1.00 85.00 90 GLY A O 1
ATOM 674 N N . LYS A 1 91 ? 6.132 8.974 -12.196 1.00 85.50 91 LYS A N 1
ATOM 675 C CA . LYS A 1 91 ? 7.245 8.783 -13.137 1.00 85.50 91 LYS A CA 1
ATOM 676 C C . LYS A 1 91 ? 6.968 7.751 -14.229 1.00 85.50 91 LYS A C 1
ATOM 678 O O . LYS A 1 91 ? 7.539 7.865 -15.308 1.00 85.50 91 LYS A O 1
ATOM 683 N N . ILE A 1 92 ? 6.108 6.769 -13.969 1.00 81.94 92 ILE A N 1
ATOM 684 C CA . ILE A 1 92 ? 5.760 5.721 -14.942 1.00 81.94 92 ILE A CA 1
ATOM 685 C C . ILE A 1 92 ? 4.523 6.086 -15.777 1.00 81.94 92 ILE A C 1
ATOM 687 O O . ILE A 1 92 ? 3.986 5.246 -16.494 1.00 81.94 92 ILE A O 1
ATOM 691 N N . GLY A 1 93 ? 4.074 7.344 -15.696 1.00 80.62 93 GLY A N 1
ATOM 692 C CA . GLY A 1 93 ? 2.940 7.861 -16.462 1.00 80.62 93 GLY A CA 1
ATOM 693 C C . GLY A 1 93 ? 1.572 7.518 -15.871 1.00 80.62 93 GLY A C 1
ATOM 694 O O . GLY A 1 93 ? 0.560 7.727 -16.534 1.00 80.62 93 GLY A O 1
ATOM 695 N N . LEU A 1 94 ? 1.520 7.011 -14.636 1.00 80.75 94 LEU A N 1
ATOM 696 C CA . LEU A 1 94 ? 0.277 6.768 -13.912 1.00 80.75 94 LEU A CA 1
ATOM 697 C C . LEU A 1 94 ? 0.027 7.903 -12.913 1.00 80.75 94 LEU A C 1
ATOM 699 O O . LEU A 1 94 ? 0.951 8.488 -12.354 1.00 80.75 94 LEU A O 1
ATOM 703 N N . LYS A 1 95 ? -1.239 8.220 -12.647 1.00 84.62 95 LYS A N 1
ATOM 704 C CA . LYS A 1 95 ? -1.612 9.156 -11.581 1.00 84.62 95 LYS A CA 1
ATOM 705 C C . LYS A 1 95 ? -2.183 8.366 -10.416 1.00 84.62 95 LYS A C 1
ATOM 707 O O . LYS A 1 95 ? -3.120 7.601 -10.617 1.00 84.62 95 LYS A O 1
ATOM 712 N N . ALA A 1 96 ? -1.650 8.569 -9.213 1.00 86.25 96 ALA A N 1
ATOM 713 C CA . ALA A 1 96 ? -2.255 8.017 -8.006 1.00 86.25 96 ALA A CA 1
ATOM 714 C C . ALA A 1 96 ? -3.640 8.655 -7.796 1.00 86.25 96 ALA A C 1
ATOM 716 O O . ALA A 1 96 ? -3.760 9.875 -7.669 1.00 86.25 96 ALA A O 1
ATOM 717 N N . SER A 1 97 ? -4.679 7.827 -7.801 1.00 88.75 97 SER A N 1
ATOM 718 C CA . SER A 1 97 ? -6.086 8.209 -7.684 1.00 88.75 97 SER A CA 1
ATOM 719 C C . SER A 1 97 ? -6.838 7.195 -6.821 1.00 88.75 97 SER A C 1
ATOM 721 O O . SER A 1 97 ? -6.312 6.125 -6.516 1.00 88.75 97 SER A O 1
ATOM 723 N N . LYS A 1 98 ? -8.090 7.500 -6.472 1.00 86.31 98 LYS A N 1
ATOM 724 C CA . LYS A 1 98 ? -8.936 6.591 -5.682 1.00 86.31 98 LYS A CA 1
ATOM 725 C C . LYS A 1 98 ? -9.274 5.279 -6.405 1.00 86.31 98 LYS A C 1
ATOM 727 O O . LYS A 1 98 ? -9.712 4.338 -5.763 1.00 86.31 98 LYS A O 1
ATOM 732 N N . GLU A 1 99 ? -9.063 5.207 -7.720 1.00 89.25 99 GLU A N 1
ATOM 733 C CA . GLU A 1 99 ? -9.376 4.028 -8.538 1.00 89.25 99 GLU A CA 1
ATOM 734 C C . GLU A 1 99 ? -8.207 3.034 -8.629 1.00 89.25 99 GLU A C 1
ATOM 736 O O . GLU A 1 99 ? -8.406 1.849 -8.901 1.00 89.25 99 GLU A O 1
ATOM 741 N N . ASN A 1 100 ? -6.975 3.504 -8.412 1.00 90.69 100 ASN A N 1
ATOM 742 C CA . ASN A 1 100 ? -5.761 2.729 -8.678 1.00 90.69 100 ASN A CA 1
ATOM 743 C C . ASN A 1 100 ? -4.708 2.781 -7.563 1.00 90.69 100 ASN A C 1
ATOM 745 O O . ASN A 1 100 ? -3.696 2.089 -7.673 1.00 90.69 100 ASN A O 1
ATOM 749 N N . PHE A 1 101 ? -4.909 3.567 -6.504 1.00 94.38 101 PHE A N 1
ATOM 750 C CA . PHE A 1 101 ? -3.952 3.710 -5.412 1.00 94.38 101 PHE A CA 1
ATOM 751 C C . PHE A 1 101 ? -4.648 3.646 -4.053 1.00 94.38 101 PHE A C 1
ATOM 753 O O . PHE A 1 101 ? -5.398 4.544 -3.674 1.00 94.38 101 PHE A O 1
ATOM 760 N N . PHE A 1 102 ? -4.358 2.590 -3.298 1.00 96.25 102 PHE A N 1
ATOM 761 C CA . PHE A 1 102 ? -5.034 2.277 -2.043 1.00 96.25 102 PHE A CA 1
ATOM 762 C C . PHE A 1 102 ? -4.004 2.135 -0.934 1.00 96.25 102 PHE A C 1
ATOM 764 O O . PHE A 1 102 ? -3.065 1.357 -1.073 1.00 96.25 102 PHE A O 1
ATOM 771 N N . VAL A 1 103 ? -4.167 2.870 0.166 1.00 96.50 103 VAL A N 1
ATOM 772 C CA . VAL A 1 103 ? -3.235 2.823 1.299 1.00 96.50 103 VAL A CA 1
ATOM 773 C C . VAL A 1 103 ? -3.950 2.291 2.526 1.00 96.50 103 VAL A C 1
ATOM 775 O O . VAL A 1 103 ? -4.958 2.853 2.951 1.00 96.50 103 VAL A O 1
ATOM 778 N N . PHE A 1 104 ? -3.401 1.236 3.111 1.00 96.62 104 PHE A N 1
ATOM 779 C CA . PHE A 1 104 ? -3.869 0.653 4.355 1.00 96.62 104 PHE A CA 1
ATOM 780 C C . PHE A 1 104 ? -2.797 0.814 5.427 1.00 96.62 104 PHE A C 1
ATOM 782 O O . PHE A 1 104 ? -1.645 0.445 5.203 1.00 96.62 104 PHE A O 1
ATOM 789 N N . ALA A 1 105 ? -3.176 1.310 6.604 1.00 95.88 105 ALA A N 1
ATOM 790 C CA . ALA A 1 105 ? -2.375 1.108 7.803 1.00 95.88 105 ALA A CA 1
ATOM 791 C C . ALA A 1 105 ? -2.494 -0.361 8.215 1.00 95.88 105 ALA A C 1
ATOM 793 O O . ALA A 1 105 ? -3.580 -0.837 8.555 1.00 95.88 105 ALA A O 1
ATOM 794 N N . ALA A 1 106 ? -1.389 -1.094 8.152 1.00 95.38 106 ALA A N 1
ATOM 795 C CA . ALA A 1 106 ? -1.368 -2.534 8.335 1.00 95.38 106 ALA A CA 1
ATOM 796 C C . ALA A 1 106 ? -0.051 -2.963 8.983 1.00 95.38 106 ALA A C 1
ATOM 798 O O . ALA A 1 106 ? 1.025 -2.623 8.505 1.00 95.38 106 ALA A O 1
ATOM 799 N N . ARG A 1 107 ? -0.126 -3.757 10.055 1.00 90.88 107 ARG A N 1
ATOM 800 C CA . ARG A 1 107 ? 1.052 -4.403 10.647 1.00 90.88 107 ARG A CA 1
ATOM 801 C C . ARG A 1 107 ? 1.167 -5.836 10.116 1.00 90.88 107 ARG A C 1
ATOM 803 O O . ARG A 1 107 ? 0.166 -6.554 10.182 1.00 90.88 107 ARG A O 1
ATOM 810 N N . PRO A 1 108 ? 2.347 -6.292 9.659 1.00 84.31 108 PRO A N 1
ATOM 811 C CA . PRO A 1 108 ? 2.565 -7.695 9.321 1.00 84.31 108 PRO A CA 1
ATOM 812 C C . PRO A 1 108 ? 2.147 -8.635 10.458 1.00 84.31 108 PRO A C 1
ATOM 814 O O . PRO A 1 108 ? 2.532 -8.439 11.609 1.00 84.31 108 PRO A O 1
ATOM 817 N N . GLY A 1 109 ? 1.311 -9.630 10.151 1.00 82.94 109 GLY A N 1
ATOM 818 C CA . GLY A 1 109 ? 0.769 -10.560 11.154 1.00 82.94 109 GLY A CA 1
ATOM 819 C C . GLY A 1 109 ? -0.302 -9.966 12.082 1.00 82.94 109 GLY A C 1
ATOM 820 O O . GLY A 1 109 ? -0.749 -10.637 13.011 1.00 82.94 109 GLY A O 1
ATOM 821 N N . GLY A 1 110 ? -0.732 -8.724 11.844 1.00 88.19 110 GLY A N 1
ATOM 822 C CA . GLY A 1 110 ? -1.857 -8.111 12.542 1.00 88.19 110 GLY A CA 1
ATOM 823 C C . GLY A 1 110 ? -3.187 -8.807 12.239 1.00 88.19 110 GLY A C 1
ATOM 824 O O . GLY A 1 110 ? -3.327 -9.550 11.270 1.00 88.19 110 GLY A O 1
ATOM 825 N N . ARG A 1 111 ? -4.197 -8.556 13.078 1.00 93.06 111 ARG A N 1
ATOM 826 C CA . ARG A 1 111 ? -5.561 -9.084 12.871 1.00 93.06 111 ARG A CA 1
ATOM 827 C C . ARG A 1 111 ? -6.365 -8.251 11.875 1.00 93.06 111 ARG A C 1
ATOM 829 O O . ARG A 1 111 ? -7.250 -8.777 11.202 1.00 93.06 111 ARG A O 1
ATOM 836 N N . THR A 1 112 ? -6.067 -6.960 11.804 1.00 94.75 112 THR A N 1
ATOM 837 C CA . THR A 1 112 ? -6.814 -5.972 11.030 1.00 94.75 112 THR A CA 1
ATOM 838 C C . THR A 1 112 ? -5.877 -5.033 10.283 1.00 94.75 112 THR A C 1
ATOM 840 O O . THR A 1 112 ? -4.698 -4.901 10.619 1.00 94.75 112 THR A O 1
ATOM 843 N N . MET A 1 113 ? -6.426 -4.379 9.267 1.00 95.69 113 MET A N 1
ATOM 844 C CA . MET A 1 113 ? -5.825 -3.243 8.581 1.00 95.69 113 MET A CA 1
ATOM 845 C C . MET A 1 113 ? -6.878 -2.153 8.388 1.00 95.69 113 MET A C 1
ATOM 847 O O . MET A 1 113 ? -8.068 -2.452 8.268 1.00 95.69 113 MET A O 1
ATOM 851 N N . THR A 1 114 ? -6.446 -0.899 8.368 1.00 95.50 114 THR A N 1
ATOM 852 C CA . THR A 1 114 ? -7.332 0.265 8.270 1.00 95.50 114 THR A CA 1
ATOM 853 C C . THR A 1 114 ? -7.106 0.964 6.944 1.00 95.50 114 THR A C 1
ATOM 855 O O . THR A 1 114 ? -5.986 1.378 6.652 1.00 95.50 114 THR A O 1
ATOM 858 N N . TYR A 1 115 ? -8.154 1.104 6.135 1.00 95.25 115 TYR A N 1
ATOM 859 C CA . TYR A 1 115 ? -8.083 1.849 4.884 1.00 95.25 115 TYR A CA 1
ATOM 860 C C . TYR A 1 115 ? -7.981 3.344 5.188 1.00 95.25 115 TYR A C 1
ATOM 862 O O . TYR A 1 115 ? -8.875 3.909 5.807 1.00 95.25 115 TYR A O 1
ATOM 870 N N . LEU A 1 116 ? -6.892 3.995 4.781 1.00 92.88 116 LEU A N 1
ATOM 871 C CA . LEU A 1 116 ? -6.594 5.364 5.217 1.00 92.88 116 LEU A CA 1
ATOM 872 C C . LEU A 1 116 ? -7.469 6.441 4.568 1.00 92.88 116 LEU A C 1
ATOM 874 O O . LEU A 1 116 ? -7.505 7.560 5.065 1.00 92.88 116 LEU A O 1
ATOM 878 N N . GLU A 1 117 ? -8.159 6.124 3.474 1.00 91.69 117 GLU A N 1
ATOM 879 C CA . GLU A 1 117 ? -9.063 7.076 2.817 1.00 91.69 117 GLU A CA 1
ATOM 880 C C . GLU A 1 117 ? -10.367 7.258 3.609 1.00 91.69 117 GLU A C 1
ATOM 882 O O . GLU A 1 117 ? -10.870 8.372 3.718 1.00 91.69 117 GLU A O 1
ATOM 887 N N . THR A 1 118 ? -10.914 6.169 4.164 1.00 92.56 118 THR A N 1
ATOM 888 C CA . THR A 1 118 ? -12.229 6.152 4.837 1.00 92.56 118 THR A CA 1
ATOM 889 C C . THR A 1 118 ? -12.155 5.786 6.318 1.00 92.56 118 THR A C 1
ATOM 891 O O . THR A 1 118 ? -13.167 5.827 7.007 1.00 92.56 118 THR A O 1
ATOM 894 N N . PHE A 1 119 ? -10.976 5.415 6.824 1.00 92.38 119 PHE A N 1
ATOM 895 C CA . PHE A 1 119 ? -10.747 4.875 8.173 1.00 92.38 119 PHE A CA 1
ATOM 896 C C . PHE A 1 119 ? -11.526 3.588 8.493 1.00 92.38 119 PHE A C 1
ATOM 898 O O . PHE A 1 119 ? -11.576 3.138 9.642 1.00 92.38 119 PHE A O 1
ATOM 905 N N . ALA A 1 120 ? -12.077 2.936 7.469 1.00 93.56 120 ALA A N 1
ATOM 906 C CA . ALA A 1 120 ? -12.698 1.631 7.584 1.00 93.56 120 ALA A CA 1
ATOM 907 C C . ALA A 1 120 ? -11.672 0.583 8.036 1.00 93.56 120 ALA A C 1
ATOM 909 O O . ALA A 1 120 ? -10.581 0.471 7.470 1.00 93.56 120 ALA A O 1
ATOM 910 N N . THR A 1 121 ? -12.026 -0.211 9.044 1.00 93.88 121 THR A N 1
ATOM 911 C CA . THR A 1 121 ? -11.171 -1.297 9.541 1.00 93.88 121 THR A CA 1
ATOM 912 C C . THR A 1 121 ? -11.687 -2.635 9.034 1.00 93.88 121 THR A C 1
ATOM 914 O O . THR A 1 121 ? -12.837 -2.989 9.277 1.00 93.88 121 THR A O 1
ATOM 917 N N . ILE A 1 122 ? -10.822 -3.393 8.365 1.00 93.94 122 ILE A N 1
ATOM 918 C CA . ILE A 1 122 ? -11.132 -4.710 7.799 1.00 93.94 122 ILE A CA 1
ATOM 919 C C . ILE A 1 122 ? -10.122 -5.759 8.268 1.00 93.94 122 ILE A C 1
ATOM 921 O O . ILE A 1 122 ? -9.095 -5.438 8.873 1.00 93.94 122 ILE A O 1
ATOM 925 N N . LYS A 1 123 ? -10.409 -7.039 8.007 1.00 94.94 123 LYS A N 1
ATOM 926 C CA . LYS A 1 123 ? -9.479 -8.136 8.306 1.00 94.94 123 LYS A CA 1
ATOM 927 C C . LYS A 1 123 ? -8.163 -7.925 7.552 1.00 94.94 123 LYS A C 1
ATOM 929 O O . LYS A 1 123 ? -8.165 -7.580 6.373 1.00 94.94 123 LYS A O 1
ATOM 934 N N . TYR A 1 124 ? -7.048 -8.155 8.238 1.00 95.19 124 TYR A N 1
ATOM 935 C CA . TYR A 1 124 ? -5.730 -8.104 7.616 1.00 95.19 124 TYR A CA 1
ATOM 936 C C . TYR A 1 124 ? -5.590 -9.201 6.556 1.00 95.19 124 TYR A C 1
ATOM 938 O O . TYR A 1 124 ? -5.920 -10.363 6.808 1.00 95.19 124 TYR A O 1
ATOM 946 N N . THR A 1 125 ? -5.045 -8.840 5.398 1.00 95.00 125 THR A N 1
ATOM 947 C CA . THR A 1 125 ? -4.660 -9.792 4.358 1.00 95.00 125 THR A CA 1
ATOM 948 C C . THR A 1 125 ? -3.478 -9.266 3.550 1.00 95.00 125 THR A C 1
ATOM 950 O O . THR A 1 125 ? -3.281 -8.060 3.412 1.00 95.00 125 THR A O 1
ATOM 953 N N . ARG A 1 126 ? -2.689 -10.200 3.019 1.00 93.38 126 ARG A N 1
ATOM 954 C CA . ARG A 1 126 ? -1.667 -9.961 1.986 1.00 93.38 126 ARG A CA 1
ATOM 955 C C . ARG A 1 126 ? -1.980 -10.700 0.687 1.00 93.38 126 ARG A C 1
ATOM 957 O O . ARG A 1 126 ? -1.235 -10.590 -0.281 1.00 93.38 126 ARG A O 1
ATOM 964 N N . ASN A 1 127 ? -3.058 -11.486 0.667 1.00 94.31 127 ASN A N 1
ATOM 965 C CA . ASN A 1 127 ? -3.423 -12.262 -0.504 1.00 94.31 127 ASN A CA 1
ATOM 966 C C . ASN A 1 127 ? -3.832 -11.305 -1.632 1.00 94.31 127 ASN A C 1
ATOM 968 O O . ASN A 1 127 ? -4.731 -10.482 -1.464 1.00 94.31 127 ASN A O 1
ATOM 972 N N . LYS A 1 128 ? -3.165 -11.413 -2.782 1.00 94.19 128 LYS A N 1
ATOM 973 C CA . LYS A 1 128 ? -3.372 -10.502 -3.915 1.00 94.19 128 LYS A CA 1
ATOM 974 C C . LYS A 1 128 ? -4.795 -10.544 -4.468 1.00 94.19 128 LYS A C 1
ATOM 976 O O . LYS A 1 128 ? -5.312 -9.493 -4.829 1.00 94.19 128 LYS A O 1
ATOM 981 N N . ASP A 1 129 ? -5.437 -11.707 -4.494 1.00 94.69 129 ASP A N 1
ATOM 982 C CA . ASP A 1 129 ? -6.803 -11.848 -5.006 1.00 94.69 129 ASP A CA 1
ATOM 983 C C . ASP A 1 129 ? -7.823 -11.231 -4.044 1.00 94.69 129 ASP A C 1
ATOM 985 O O . ASP A 1 129 ? -8.775 -10.579 -4.470 1.00 94.69 129 ASP A O 1
ATOM 989 N N . GLU A 1 130 ? -7.614 -11.387 -2.735 1.00 96.06 130 GLU A N 1
ATOM 990 C CA . GLU A 1 130 ? -8.433 -10.713 -1.723 1.00 96.06 130 GLU A CA 1
ATOM 991 C C . GLU A 1 130 ? -8.253 -9.196 -1.782 1.00 96.06 130 GLU A C 1
ATOM 993 O O . GLU A 1 130 ? -9.237 -8.459 -1.791 1.00 96.06 130 GLU A O 1
ATOM 998 N N . LEU A 1 131 ? -7.008 -8.721 -1.885 1.00 96.44 131 LEU A N 1
ATOM 999 C CA . LEU A 1 131 ? -6.710 -7.300 -2.047 1.00 96.44 131 LEU A CA 1
ATOM 1000 C C . LEU A 1 131 ? -7.317 -6.742 -3.337 1.00 96.44 131 LEU A C 1
ATOM 1002 O O . LEU A 1 131 ? -7.868 -5.645 -3.324 1.00 96.44 131 LEU A O 1
ATOM 1006 N N . LEU A 1 132 ? -7.287 -7.494 -4.439 1.00 95.56 132 LEU A N 1
ATOM 1007 C CA . LEU A 1 132 ? -7.931 -7.083 -5.681 1.00 95.56 132 LEU A CA 1
ATOM 1008 C C . LEU A 1 132 ? -9.436 -6.879 -5.477 1.00 95.56 132 LEU A C 1
ATOM 1010 O O . LEU A 1 132 ? -9.926 -5.799 -5.799 1.00 95.56 132 LEU A O 1
ATOM 1014 N N . LYS A 1 133 ? -10.135 -7.840 -4.860 1.00 95.56 133 LYS A N 1
ATOM 1015 C CA . LYS A 1 133 ? -11.569 -7.714 -4.540 1.00 95.56 133 LYS A CA 1
ATOM 1016 C C . LYS A 1 133 ? -11.853 -6.498 -3.658 1.00 95.56 133 LYS A C 1
ATOM 1018 O O . LYS A 1 133 ? -12.728 -5.705 -3.981 1.00 95.56 133 LYS A O 1
ATOM 1023 N N . ILE A 1 134 ? -11.062 -6.305 -2.598 1.00 95.31 134 ILE A N 1
ATOM 1024 C CA . ILE A 1 134 ? -11.181 -5.142 -1.703 1.00 95.31 134 ILE A CA 1
ATOM 1025 C C . ILE A 1 134 ? -11.014 -3.835 -2.483 1.00 95.31 134 ILE A C 1
ATOM 1027 O O . ILE A 1 134 ? -11.701 -2.867 -2.215 1.00 95.31 134 ILE A O 1
ATOM 1031 N N . THR A 1 135 ? -10.107 -3.770 -3.455 1.00 94.75 135 THR A N 1
ATOM 1032 C CA . THR A 1 135 ? -9.926 -2.545 -4.251 1.00 94.75 135 THR A CA 1
ATOM 1033 C C . THR A 1 135 ? -10.957 -2.366 -5.367 1.00 94.75 135 THR A C 1
ATOM 1035 O O . THR A 1 135 ? -10.987 -1.311 -5.997 1.00 94.75 135 THR A O 1
ATOM 1038 N N . GLU A 1 136 ? -11.719 -3.400 -5.733 1.00 94.25 136 GLU A N 1
ATOM 1039 C CA . GLU A 1 136 ? -12.840 -3.301 -6.685 1.00 94.25 136 GLU A CA 1
ATOM 1040 C C . GLU A 1 136 ? -14.088 -2.740 -6.015 1.00 94.25 136 GLU A C 1
ATOM 1042 O O . GLU A 1 136 ? -14.795 -1.956 -6.639 1.00 94.25 136 GLU A O 1
ATOM 1047 N N . ASP A 1 137 ? -14.277 -3.062 -4.737 1.00 93.50 137 ASP A N 1
ATOM 1048 C CA . ASP A 1 137 ? -15.305 -2.486 -3.875 1.00 93.50 137 ASP A CA 1
ATOM 1049 C C . ASP A 1 137 ? -14.673 -1.991 -2.557 1.00 93.50 137 ASP A C 1
ATOM 1051 O O . ASP A 1 137 ? -14.668 -2.708 -1.549 1.00 93.50 137 ASP A O 1
ATOM 1055 N N . PRO A 1 138 ? -14.035 -0.799 -2.569 1.00 92.44 138 PRO A N 1
ATOM 1056 C CA . PRO A 1 138 ? -13.308 -0.282 -1.416 1.00 92.44 138 PRO A CA 1
ATOM 1057 C C . PRO A 1 138 ? -14.219 -0.072 -0.202 1.00 92.44 138 PRO A C 1
ATOM 1059 O O . PRO A 1 138 ? -15.338 0.412 -0.364 1.00 92.44 138 PRO A O 1
ATOM 1062 N N . PRO A 1 139 ? -13.744 -0.334 1.027 1.00 90.56 139 PRO A N 1
ATOM 1063 C CA . PRO A 1 139 ? -14.537 -0.120 2.234 1.00 9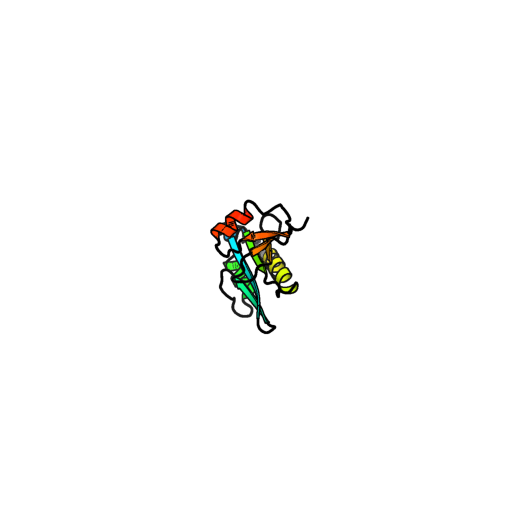0.56 139 PRO A CA 1
ATOM 1064 C C . PRO A 1 139 ? -14.973 1.346 2.395 1.00 90.56 139 PRO A C 1
ATOM 1066 O O . PRO A 1 139 ? -14.127 2.244 2.438 1.00 90.56 139 PRO A O 1
ATOM 1069 N N . GLN A 1 140 ? -16.282 1.587 2.516 1.00 86.00 140 GLN A N 1
ATOM 1070 C CA . GLN A 1 140 ? -16.862 2.939 2.569 1.00 86.00 140 GLN A CA 1
ATOM 1071 C C . GLN A 1 140 ? -17.184 3.427 3.989 1.00 86.00 140 GLN A C 1
ATOM 1073 O O . GLN A 1 140 ? -17.171 4.631 4.237 1.00 86.00 140 GLN A O 1
ATOM 1078 N N . GLU A 1 141 ? -17.461 2.521 4.928 1.00 77.38 141 GLU A N 1
ATOM 1079 C CA . GLU A 1 141 ? -17.911 2.891 6.274 1.00 77.38 141 GLU A CA 1
ATOM 1080 C C . GLU A 1 141 ? -16.744 3.043 7.255 1.00 77.38 141 GLU A C 1
ATOM 1082 O O . GLU A 1 141 ? -15.956 2.120 7.476 1.00 77.38 141 GLU A O 1
ATOM 1087 N N . SER A 1 142 ? -16.653 4.219 7.875 1.00 61.88 142 SER A N 1
ATOM 1088 C CA . SER A 1 142 ? -15.767 4.454 9.011 1.00 61.88 142 SER A CA 1
ATOM 1089 C C . SER A 1 142 ? -16.370 3.833 10.270 1.00 61.88 142 SER A C 1
ATOM 1091 O O . SER A 1 142 ? -17.485 4.174 10.647 1.00 61.88 142 SER A O 1
ATOM 1093 N N . ASN A 1 143 ? -15.605 2.997 10.977 1.00 59.75 143 ASN A N 1
ATOM 1094 C CA . ASN A 1 143 ? -15.983 2.508 12.314 1.00 59.75 143 ASN A CA 1
ATOM 1095 C C . ASN A 1 143 ? -15.621 3.514 13.433 1.00 59.75 143 ASN A C 1
ATOM 1097 O O . ASN A 1 143 ? -15.598 3.144 14.605 1.00 59.75 143 ASN A O 1
ATOM 1101 N N . TYR A 1 144 ? -15.260 4.753 13.074 1.00 52.53 144 TYR A N 1
ATOM 1102 C CA . TYR A 1 144 ? -14.830 5.817 13.993 1.00 52.53 144 TYR A CA 1
ATOM 1103 C C . TYR A 1 144 ? -15.876 6.935 14.180 1.00 52.53 144 TYR A C 1
ATOM 1105 O O . TYR A 1 144 ? -15.525 8.006 14.677 1.00 52.53 144 TYR A O 1
ATOM 1113 N N . LEU A 1 145 ? -17.136 6.703 13.788 1.00 45.75 145 LEU A N 1
ATO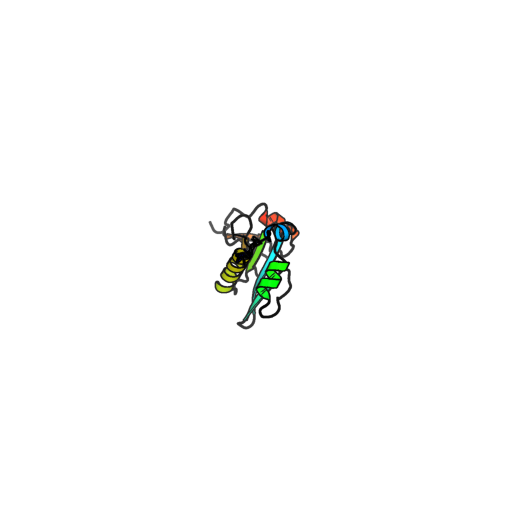M 1114 C CA . LEU A 1 145 ? -18.262 7.632 13.963 1.00 45.75 145 LEU A CA 1
ATOM 1115 C C . LEU A 1 145 ? -19.305 7.086 14.940 1.00 45.75 145 LEU A C 1
ATOM 1117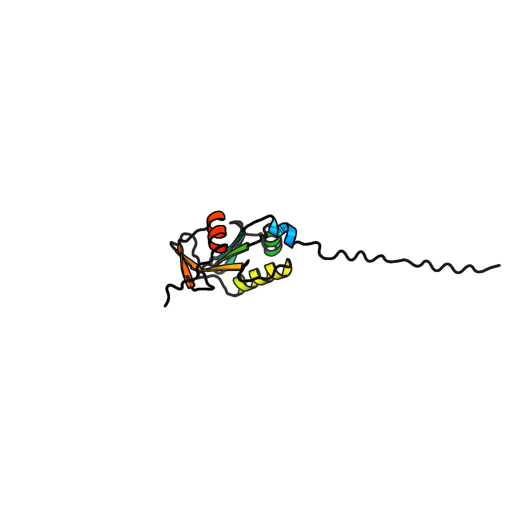 O O . LEU A 1 145 ? -19.631 5.883 14.837 1.00 45.75 145 LEU A O 1
#

Radius of gyration: 22.05 Å; chains: 1; bounding box: 51×38×80 Å